Protein AF-S4PP13-F1 (afdb_monomer_lite)

Structure (mmCIF, N/CA/C/O backbone):
data_AF-S4PP13-F1
#
_entry.id   AF-S4PP13-F1
#
loop_
_atom_site.group_PDB
_atom_site.id
_atom_site.type_symbol
_atom_site.label_atom_id
_atom_site.label_alt_id
_atom_site.label_comp_id
_atom_site.label_asym_id
_atom_site.label_entity_id
_atom_site.label_seq_id
_atom_site.pdbx_PDB_ins_code
_atom_site.Cartn_x
_atom_site.Cartn_y
_atom_site.Cartn_z
_atom_site.occupancy
_atom_site.B_iso_or_equiv
_atom_site.auth_seq_id
_atom_site.auth_comp_id
_atom_site.auth_asym_id
_atom_site.auth_atom_id
_atom_site.pdbx_PDB_model_num
ATOM 1 N N . MET A 1 1 ? 8.101 -15.921 19.104 1.00 46.97 1 MET A N 1
ATOM 2 C CA . MET A 1 1 ? 8.905 -14.712 18.829 1.00 46.97 1 MET A CA 1
ATOM 3 C C . MET A 1 1 ? 9.576 -14.937 17.486 1.00 46.97 1 MET A C 1
ATOM 5 O O . MET A 1 1 ? 10.745 -15.265 17.447 1.00 46.97 1 MET A O 1
ATOM 9 N N . GLU A 1 2 ? 8.808 -14.880 16.400 1.00 47.16 2 GLU A N 1
ATOM 10 C CA . GLU A 1 2 ? 9.279 -15.166 15.038 1.00 47.16 2 GLU A CA 1
ATOM 11 C C . GLU A 1 2 ? 8.387 -14.341 14.111 1.00 47.16 2 GLU A C 1
ATOM 13 O O . GLU A 1 2 ? 7.243 -14.697 13.860 1.00 47.16 2 GLU A O 1
ATOM 18 N N . GLY A 1 3 ? 8.828 -13.141 13.754 1.00 51.03 3 GLY A N 1
ATOM 19 C CA . GLY A 1 3 ? 7.982 -12.200 13.013 1.00 51.03 3 GLY A CA 1
ATOM 20 C C . GLY A 1 3 ? 8.687 -10.914 12.611 1.00 51.03 3 GLY A C 1
ATOM 21 O O . GLY A 1 3 ? 8.034 -9.969 12.181 1.00 51.03 3 GLY A O 1
ATOM 22 N N . ALA A 1 4 ? 10.013 -10.859 12.750 1.00 54.75 4 ALA A N 1
ATOM 23 C CA . ALA A 1 4 ? 10.770 -9.885 11.992 1.00 54.75 4 ALA A CA 1
ATOM 24 C C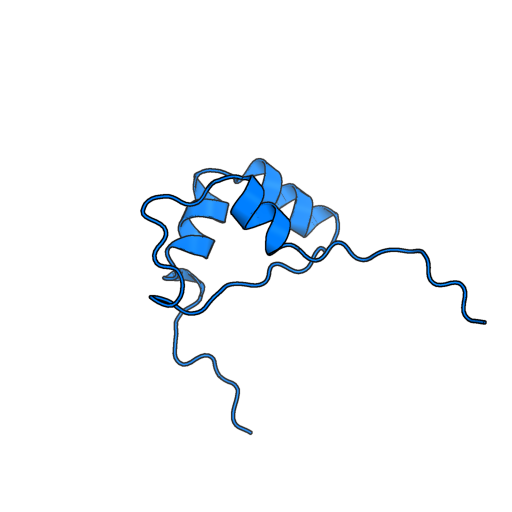 . ALA A 1 4 ? 10.645 -10.319 10.530 1.00 54.75 4 ALA A C 1
ATOM 26 O O . ALA A 1 4 ? 11.049 -11.429 10.186 1.00 54.75 4 ALA A O 1
ATOM 27 N N . TYR A 1 5 ? 10.028 -9.482 9.695 1.00 58.88 5 TYR A N 1
ATOM 28 C CA . TYR A 1 5 ? 10.234 -9.591 8.259 1.00 58.88 5 TYR A CA 1
ATOM 29 C C . TYR A 1 5 ? 11.752 -9.646 8.048 1.00 58.88 5 TYR A C 1
ATOM 31 O O . TYR A 1 5 ? 12.456 -8.725 8.453 1.00 58.88 5 TYR A O 1
ATOM 39 N N . ASP A 1 6 ? 12.250 -10.726 7.446 1.00 65.81 6 ASP A N 1
ATOM 40 C CA . ASP A 1 6 ? 13.669 -10.879 7.073 1.00 65.81 6 ASP A CA 1
ATOM 41 C C . ASP A 1 6 ? 14.083 -9.854 5.993 1.00 65.81 6 ASP A C 1
ATOM 43 O O . ASP A 1 6 ? 15.233 -9.749 5.589 1.00 65.81 6 ASP A O 1
ATOM 47 N N . GLU A 1 7 ? 13.115 -9.065 5.527 1.00 70.00 7 GLU A N 1
ATOM 48 C CA . GLU A 1 7 ? 13.231 -8.103 4.452 1.00 70.00 7 GLU A CA 1
ATOM 49 C C . GLU A 1 7 ? 13.012 -6.681 4.961 1.00 70.00 7 GLU A C 1
ATOM 51 O O . GLU A 1 7 ? 12.095 -6.383 5.733 1.00 70.00 7 GLU A O 1
ATOM 56 N N . ILE A 1 8 ? 13.838 -5.771 4.456 1.00 80.00 8 ILE A N 1
ATOM 57 C CA . ILE A 1 8 ? 13.727 -4.349 4.745 1.00 80.00 8 ILE A CA 1
ATOM 58 C C . ILE A 1 8 ? 12.575 -3.789 3.905 1.00 80.00 8 ILE A C 1
ATOM 60 O O . ILE A 1 8 ? 12.682 -3.645 2.689 1.00 80.00 8 ILE A O 1
ATOM 64 N N . ILE A 1 9 ? 11.463 -3.429 4.555 1.00 80.25 9 ILE A N 1
ATOM 65 C CA . ILE A 1 9 ? 10.284 -2.846 3.884 1.00 80.25 9 ILE A CA 1
ATOM 66 C C . ILE A 1 9 ? 10.654 -1.597 3.073 1.00 80.25 9 ILE A C 1
ATOM 68 O O . ILE A 1 9 ? 10.142 -1.394 1.976 1.00 80.25 9 ILE A O 1
ATOM 72 N N . SER A 1 10 ? 11.590 -0.789 3.575 1.00 81.44 10 SER A N 1
ATOM 73 C CA . SER A 1 10 ? 12.104 0.393 2.872 1.00 81.44 10 SER A CA 1
ATOM 74 C C . SER A 1 10 ? 12.849 0.070 1.573 1.00 81.44 10 SER A C 1
ATOM 76 O O . SER A 1 10 ? 12.974 0.957 0.735 1.00 81.44 10 SER A O 1
ATOM 78 N N . GLU A 1 11 ? 13.335 -1.162 1.403 1.00 83.88 11 GLU A N 1
ATOM 79 C CA . GLU A 1 11 ? 13.975 -1.654 0.176 1.00 83.88 11 GLU A CA 1
ATOM 80 C C . GLU A 1 11 ? 12.991 -2.387 -0.744 1.00 83.88 11 GLU A C 1
ATOM 82 O O . GLU A 1 11 ? 13.335 -2.767 -1.863 1.00 83.88 11 GLU A O 1
ATOM 87 N N . ASN A 1 12 ? 11.745 -2.576 -0.304 1.00 85.38 12 ASN A N 1
ATOM 88 C CA . ASN A 1 12 ? 10.756 -3.282 -1.093 1.00 85.38 12 ASN A CA 1
ATOM 89 C C . ASN A 1 12 ? 10.340 -2.430 -2.307 1.00 85.38 12 ASN A C 1
ATOM 91 O O . ASN A 1 12 ? 9.832 -1.319 -2.121 1.00 85.38 12 ASN A O 1
ATOM 95 N N . PRO A 1 13 ? 10.479 -2.938 -3.547 1.00 86.69 13 PRO A N 1
ATOM 96 C CA . PRO A 1 13 ? 10.155 -2.175 -4.750 1.00 86.69 13 PRO A CA 1
ATOM 97 C C . PRO A 1 13 ? 8.686 -1.741 -4.789 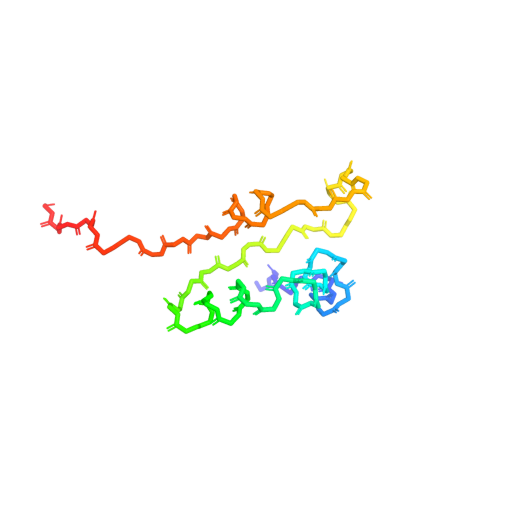1.00 86.69 13 PRO A C 1
ATOM 99 O O . PRO A 1 13 ? 8.390 -0.652 -5.275 1.00 86.69 13 PRO A O 1
ATOM 102 N N . PHE A 1 14 ? 7.774 -2.533 -4.217 1.00 88.00 14 PHE A N 1
ATOM 103 C CA . PHE A 1 14 ? 6.366 -2.166 -4.083 1.00 88.00 14 PHE A CA 1
ATOM 104 C C . PHE A 1 14 ? 6.201 -0.928 -3.194 1.00 88.00 14 PHE A C 1
ATOM 106 O O . PHE A 1 14 ? 5.565 0.048 -3.587 1.00 88.00 14 PHE A O 1
ATOM 113 N N . PHE A 1 15 ? 6.817 -0.935 -2.010 1.00 88.00 15 PHE A N 1
ATOM 114 C CA . PHE A 1 15 ? 6.717 0.177 -1.064 1.00 88.00 15 PHE A CA 1
ATOM 115 C C . PHE A 1 15 ? 7.423 1.436 -1.581 1.00 88.00 15 PHE A C 1
ATOM 117 O O . PHE A 1 15 ? 6.879 2.537 -1.491 1.00 88.00 15 PHE A O 1
ATOM 124 N N . ILE A 1 16 ? 8.608 1.276 -2.177 1.00 88.81 16 ILE A N 1
ATOM 125 C CA . ILE A 1 16 ? 9.359 2.365 -2.810 1.00 88.81 16 ILE A CA 1
ATOM 126 C C . ILE A 1 16 ? 8.5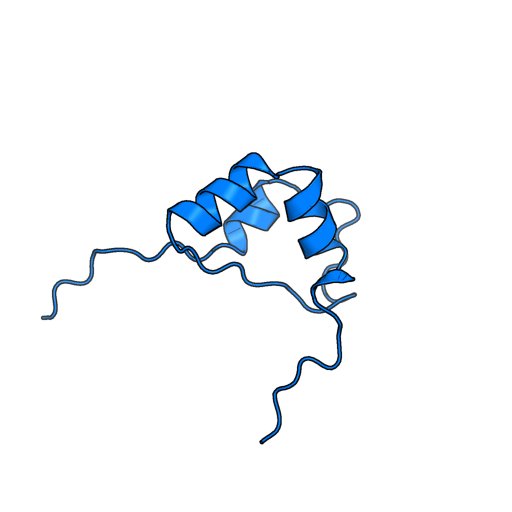24 3.004 -3.920 1.00 88.81 16 ILE A C 1
ATOM 128 O O . ILE A 1 16 ? 8.437 4.231 -3.973 1.00 88.81 16 ILE A O 1
ATOM 132 N N . GLN A 1 17 ? 7.899 2.206 -4.788 1.00 89.31 17 GLN A N 1
ATOM 133 C CA . GLN A 1 17 ? 7.096 2.734 -5.886 1.00 89.31 17 GLN A CA 1
ATOM 134 C C . GLN A 1 17 ? 5.825 3.425 -5.373 1.00 89.31 17 GLN A C 1
ATOM 136 O O . GLN A 1 17 ? 5.541 4.541 -5.801 1.00 89.31 17 GLN A O 1
ATOM 141 N N . LEU A 1 18 ? 5.111 2.844 -4.402 1.00 88.69 18 LEU A N 1
ATOM 142 C CA . LEU A 1 18 ? 3.959 3.495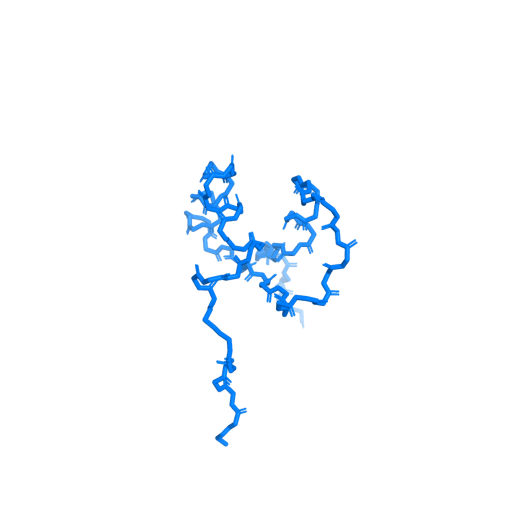 -3.760 1.00 88.69 18 LEU A CA 1
ATOM 143 C C . LEU A 1 18 ? 4.340 4.856 -3.164 1.00 88.69 18 LEU A C 1
ATOM 145 O O . LEU A 1 18 ? 3.638 5.845 -3.356 1.00 88.69 18 LEU A O 1
ATOM 149 N N . LYS A 1 19 ? 5.475 4.917 -2.464 1.00 89.12 19 LYS A N 1
ATOM 150 C CA . LYS A 1 19 ? 5.953 6.139 -1.819 1.00 89.12 19 LYS A CA 1
ATOM 151 C C . LYS A 1 19 ? 6.412 7.201 -2.827 1.00 89.12 19 LYS A C 1
ATOM 153 O O . LYS A 1 19 ? 6.136 8.377 -2.596 1.00 89.12 19 LYS A O 1
ATOM 158 N N . ASN A 1 20 ? 7.115 6.817 -3.896 1.00 90.44 20 ASN A N 1
ATOM 159 C CA . ASN A 1 20 ? 7.696 7.763 -4.860 1.00 90.44 20 ASN A CA 1
ATOM 160 C C . ASN A 1 20 ? 6.726 8.155 -5.984 1.00 90.44 20 ASN A C 1
ATOM 162 O O . ASN A 1 20 ? 6.569 9.339 -6.251 1.00 90.44 20 ASN A O 1
ATOM 166 N N . GLU A 1 21 ? 6.064 7.188 -6.622 1.00 89.62 21 GLU A N 1
ATOM 167 C CA . GLU A 1 21 ? 5.171 7.443 -7.765 1.00 89.62 21 GLU A CA 1
ATOM 168 C C . GLU A 1 21 ? 3.764 7.845 -7.305 1.00 89.62 21 GLU A C 1
ATOM 170 O O . GLU A 1 21 ? 3.114 8.698 -7.905 1.00 89.62 21 GLU A O 1
ATOM 175 N N . TYR A 1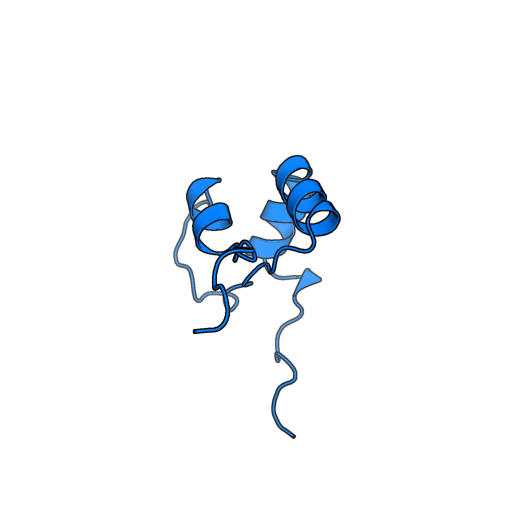 22 ? 3.287 7.251 -6.207 1.00 89.56 22 TYR A N 1
ATOM 176 C CA . TYR A 1 22 ? 1.923 7.430 -5.706 1.00 89.56 22 TYR A CA 1
ATOM 177 C C . TYR A 1 22 ? 1.896 8.115 -4.335 1.00 89.56 22 TYR A C 1
ATOM 179 O O . TYR A 1 22 ? 1.079 7.782 -3.474 1.00 89.56 22 TYR A O 1
ATOM 187 N N . SER A 1 23 ? 2.754 9.122 -4.127 1.00 89.62 23 SER A N 1
ATOM 188 C CA . SER A 1 23 ? 2.874 9.824 -2.841 1.00 89.62 23 SER A CA 1
ATOM 189 C C . SER A 1 23 ? 1.546 10.396 -2.337 1.00 89.62 23 SER A C 1
ATOM 191 O O . SER A 1 23 ? 1.305 10.392 -1.135 1.00 89.62 23 SER A O 1
ATOM 193 N N . ASN A 1 24 ? 0.660 10.842 -3.237 1.00 90.38 24 ASN A N 1
ATOM 194 C CA . ASN A 1 24 ? -0.685 11.308 -2.879 1.00 90.38 24 ASN A CA 1
ATOM 195 C C . ASN A 1 24 ? -1.521 10.202 -2.221 1.00 90.38 24 ASN A C 1
ATOM 197 O O . ASN A 1 24 ? -2.121 10.432 -1.174 1.00 90.38 24 ASN A O 1
ATOM 201 N N . LEU A 1 25 ? -1.520 8.996 -2.800 1.00 88.31 25 LEU A N 1
ATOM 202 C CA . LEU A 1 25 ? -2.203 7.835 -2.228 1.00 88.31 25 LEU A CA 1
ATOM 203 C C . LEU A 1 25 ? -1.555 7.445 -0.899 1.00 88.31 25 LEU A C 1
ATOM 205 O O . LEU A 1 25 ? -2.253 7.248 0.085 1.00 88.31 25 LEU A O 1
ATOM 209 N N . PHE A 1 26 ? -0.223 7.406 -0.843 1.00 90.19 26 PHE A N 1
ATOM 210 C CA . PHE A 1 26 ? 0.508 7.081 0.380 1.00 90.19 26 PHE A CA 1
ATOM 211 C C . PHE A 1 26 ? 0.189 8.049 1.531 1.00 90.19 26 PHE A C 1
ATOM 213 O O . PHE A 1 26 ? -0.095 7.619 2.648 1.00 90.19 26 PHE A O 1
ATOM 220 N N . GLN A 1 27 ? 0.189 9.357 1.261 1.00 91.19 27 GLN A N 1
ATOM 221 C CA . GLN A 1 27 ? -0.204 10.375 2.236 1.00 91.19 27 GLN A CA 1
ATOM 222 C C . GLN A 1 27 ? -1.668 10.230 2.647 1.00 91.19 27 GLN A C 1
ATOM 224 O O . GLN A 1 27 ? -1.973 10.365 3.828 1.00 91.19 27 GLN A O 1
ATOM 229 N N . HIS A 1 28 ? -2.559 9.915 1.705 1.00 90.56 28 HIS A N 1
ATOM 230 C CA . HIS A 1 28 ? -3.964 9.667 2.005 1.00 90.56 28 HIS A CA 1
ATOM 231 C C . HIS A 1 28 ? -4.137 8.462 2.937 1.00 90.56 28 HIS A C 1
ATOM 233 O O . HIS A 1 28 ? -4.808 8.582 3.959 1.00 90.56 28 HIS A O 1
ATOM 239 N N . CYS A 1 29 ? -3.456 7.346 2.656 1.00 88.94 29 CYS A N 1
ATOM 240 C CA . CYS A 1 29 ? -3.449 6.173 3.526 1.00 88.94 29 CYS A CA 1
ATOM 241 C C . CYS A 1 29 ? -2.984 6.530 4.944 1.00 88.94 29 CYS A C 1
ATOM 243 O O . CYS A 1 29 ? -3.617 6.124 5.910 1.00 88.94 29 CYS A O 1
ATOM 245 N N . ILE A 1 30 ? -1.918 7.326 5.087 1.00 88.69 30 ILE A N 1
ATOM 246 C CA . ILE A 1 30 ? -1.433 7.767 6.406 1.00 88.69 30 ILE A CA 1
ATOM 247 C C . ILE A 1 30 ? -2.463 8.664 7.100 1.00 88.69 30 ILE A C 1
ATOM 249 O O . ILE A 1 30 ? -2.773 8.449 8.269 1.00 88.69 30 ILE A O 1
ATOM 253 N N . ALA A 1 31 ? -3.001 9.659 6.390 1.00 90.94 31 ALA A N 1
ATOM 254 C CA . ALA A 1 31 ? -3.953 10.622 6.939 1.00 90.94 31 ALA A CA 1
ATOM 255 C C . ALA A 1 31 ? -5.249 9.956 7.418 1.00 90.94 31 ALA A C 1
ATOM 257 O O . ALA A 1 31 ? -5.849 10.409 8.388 1.00 90.94 31 ALA A O 1
ATOM 258 N N . GLN A 1 32 ? -5.672 8.892 6.739 1.00 86.62 32 GLN A N 1
ATOM 259 C CA . GLN A 1 32 ? -6.867 8.124 7.077 1.00 86.62 32 GLN A CA 1
ATOM 260 C C . GLN A 1 32 ? -6.569 6.895 7.953 1.00 86.62 32 GLN A C 1
ATOM 262 O O . GLN A 1 32 ? -7.469 6.111 8.240 1.00 86.62 32 GLN A O 1
ATOM 267 N N . SER A 1 33 ? -5.316 6.710 8.386 1.00 85.88 33 SER A N 1
ATOM 268 C CA . SER A 1 33 ? -4.877 5.555 9.178 1.00 85.88 33 SER A CA 1
ATOM 269 C C . SER A 1 33 ? -5.179 4.192 8.523 1.00 85.88 33 SER A C 1
ATOM 271 O O . SER A 1 33 ? -5.524 3.221 9.199 1.00 85.88 33 SER A O 1
ATOM 273 N N . TRP A 1 34 ? -5.052 4.109 7.200 1.00 88.50 34 TRP A N 1
ATOM 274 C CA . TRP A 1 34 ? -5.240 2.880 6.429 1.00 88.50 34 TRP A CA 1
ATOM 275 C C . TRP A 1 34 ? -4.038 1.945 6.549 1.00 88.50 34 TRP A C 1
ATOM 277 O O . TRP A 1 34 ? -2.893 2.380 6.695 1.00 88.50 34 TRP A O 1
ATOM 287 N N . ILE A 1 35 ? -4.290 0.642 6.434 1.00 86.94 35 ILE A N 1
ATOM 288 C CA . ILE A 1 35 ? -3.245 -0.380 6.523 1.00 86.94 35 ILE A CA 1
ATOM 289 C C . ILE A 1 35 ? -2.773 -0.724 5.110 1.00 86.94 35 ILE A C 1
ATOM 291 O O . ILE A 1 35 ? -3.569 -1.091 4.252 1.00 86.94 35 ILE A O 1
ATOM 295 N N . ILE A 1 36 ? -1.466 -0.631 4.865 1.00 88.38 36 ILE A N 1
ATOM 296 C CA . ILE A 1 36 ? -0.854 -0.985 3.579 1.00 88.38 36 ILE A CA 1
ATOM 297 C C . ILE A 1 36 ? -0.193 -2.357 3.721 1.00 88.38 36 ILE A C 1
ATOM 299 O O . ILE A 1 36 ? 0.817 -2.502 4.414 1.00 88.38 36 ILE A O 1
ATOM 303 N N . CYS A 1 37 ? -0.734 -3.366 3.047 1.00 87.50 37 CYS A N 1
ATOM 304 C CA . CYS A 1 37 ? -0.163 -4.705 3.024 1.00 87.50 37 CYS A CA 1
ATOM 305 C C . CYS A 1 37 ? 0.983 -4.766 2.015 1.00 87.50 37 CYS A C 1
ATOM 307 O O . CYS A 1 37 ? 0.757 -4.879 0.811 1.00 87.50 37 CYS A O 1
ATOM 309 N N . VAL A 1 38 ? 2.222 -4.713 2.506 1.00 85.88 38 VAL A N 1
ATOM 310 C CA . VAL A 1 38 ? 3.401 -4.834 1.646 1.00 85.88 38 VAL A CA 1
ATOM 311 C C . VAL A 1 38 ? 3.688 -6.319 1.368 1.00 85.88 38 VAL A C 1
ATOM 313 O O . VAL A 1 38 ? 3.972 -7.081 2.296 1.00 85.88 38 VAL A O 1
ATOM 316 N N . PRO A 1 39 ? 3.612 -6.750 0.103 1.00 84.88 39 PRO A N 1
ATOM 317 C CA . PRO A 1 39 ? 3.894 -8.118 -0.310 1.00 84.88 39 PRO A CA 1
ATOM 318 C C . PRO A 1 39 ? 5.394 -8.417 -0.222 1.00 84.88 39 PRO A C 1
ATOM 320 O O . PRO A 1 39 ? 6.231 -7.522 -0.344 1.00 84.88 39 PRO A O 1
ATOM 323 N N . ARG A 1 40 ? 5.744 -9.694 -0.052 1.00 81.75 40 ARG A N 1
ATOM 324 C CA . ARG A 1 40 ? 7.139 -10.150 0.025 1.00 81.75 40 ARG A CA 1
ATOM 325 C C . ARG A 1 40 ? 7.915 -9.821 -1.261 1.00 81.75 40 ARG A C 1
ATOM 327 O O . ARG A 1 40 ? 7.361 -9.951 -2.360 1.00 81.75 40 ARG A O 1
ATOM 334 N N . ILE A 1 41 ? 9.184 -9.424 -1.147 1.00 79.19 41 ILE A N 1
ATOM 335 C CA . ILE A 1 41 ? 10.053 -9.122 -2.293 1.00 79.19 41 ILE A CA 1
ATOM 336 C C . ILE A 1 41 ? 10.150 -10.372 -3.178 1.00 79.19 41 ILE A C 1
ATOM 338 O O . ILE A 1 41 ? 10.370 -11.484 -2.705 1.00 79.19 41 ILE A O 1
ATOM 342 N N . GLY A 1 42 ? 9.919 -10.199 -4.482 1.00 74.00 42 GLY A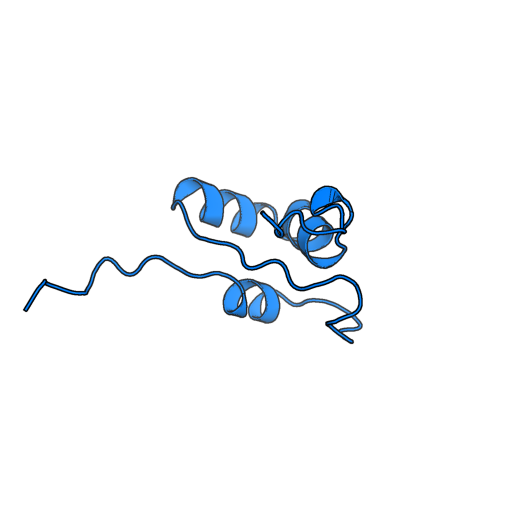 N 1
ATOM 343 C CA . GLY A 1 42 ? 9.909 -11.298 -5.453 1.00 74.00 42 GLY A CA 1
ATOM 344 C C . GLY A 1 42 ? 8.634 -12.152 -5.468 1.00 74.00 42 GLY A C 1
ATOM 345 O O . GLY A 1 42 ? 8.499 -13.005 -6.342 1.00 74.00 42 GLY A O 1
ATOM 346 N N . SER A 1 43 ? 7.669 -11.918 -4.568 1.00 76.00 43 SER A N 1
ATOM 347 C CA . SER A 1 43 ? 6.388 -12.642 -4.584 1.00 76.00 43 SER A CA 1
ATOM 348 C C . SER A 1 43 ? 5.430 -12.143 -5.666 1.00 76.00 43 SER A C 1
ATOM 350 O O . SER A 1 43 ? 4.559 -12.893 -6.103 1.00 76.00 43 SER A O 1
ATOM 352 N N . LEU A 1 44 ? 5.568 -10.890 -6.102 1.00 73.81 44 LEU A N 1
ATOM 353 C CA . LEU A 1 44 ? 4.811 -10.349 -7.227 1.00 73.81 44 LEU A CA 1
ATOM 354 C C . LEU A 1 44 ? 5.679 -10.341 -8.477 1.00 73.81 44 LEU A C 1
ATOM 356 O O . LEU A 1 44 ? 6.628 -9.569 -8.582 1.00 73.81 44 LEU A O 1
ATOM 360 N N . ASN A 1 45 ? 5.293 -11.147 -9.464 1.00 66.50 45 ASN A N 1
ATOM 361 C CA . ASN A 1 45 ? 5.843 -11.106 -10.820 1.00 66.50 45 ASN A CA 1
ATOM 362 C C . ASN A 1 45 ? 5.165 -10.008 -11.660 1.00 66.50 45 ASN A C 1
ATOM 364 O O . ASN A 1 45 ? 4.752 -10.238 -12.795 1.00 66.50 45 ASN A O 1
ATOM 368 N N . ALA A 1 46 ? 4.997 -8.813 -11.094 1.00 66.38 46 ALA A N 1
ATOM 369 C CA . ALA A 1 46 ? 4.462 -7.676 -11.830 1.00 66.38 46 ALA A CA 1
ATOM 370 C C . ALA A 1 46 ? 5.623 -6.887 -12.442 1.00 66.38 46 ALA A C 1
ATOM 372 O O . ALA A 1 46 ? 6.518 -6.426 -11.740 1.00 66.38 46 ALA A O 1
ATOM 373 N N . ARG A 1 47 ? 5.608 -6.720 -13.769 1.00 68.12 47 ARG A N 1
ATOM 374 C CA . ARG A 1 47 ? 6.621 -5.929 -14.491 1.00 68.12 47 ARG A CA 1
ATOM 375 C C . ARG A 1 47 ? 6.520 -4.428 -14.179 1.00 68.12 47 ARG A C 1
ATOM 377 O O . ARG A 1 47 ? 7.497 -3.709 -14.339 1.00 68.12 47 ARG A O 1
ATOM 384 N N . ALA A 1 48 ? 5.338 -3.986 -13.750 1.00 75.25 48 ALA A N 1
ATOM 385 C CA . ALA A 1 48 ? 5.047 -2.664 -13.212 1.00 75.25 48 ALA A CA 1
ATOM 386 C C . ALA A 1 48 ? 3.822 -2.764 -12.289 1.00 75.25 48 ALA A C 1
ATOM 388 O O . ALA A 1 48 ? 2.839 -3.420 -12.643 1.00 75.25 48 ALA A O 1
ATOM 389 N N . PHE A 1 49 ? 3.869 -2.116 -11.125 1.00 81.75 49 PHE A N 1
ATOM 390 C CA . PHE A 1 49 ? 2.706 -1.993 -10.246 1.00 81.75 49 PHE A CA 1
ATOM 391 C C . PHE A 1 49 ? 1.814 -0.840 -10.714 1.00 81.75 49 PHE A C 1
ATOM 393 O O . PHE A 1 49 ? 2.297 0.262 -10.972 1.00 81.75 49 PHE A O 1
ATOM 400 N N . THR A 1 50 ? 0.512 -1.094 -10.828 1.00 86.25 50 THR A N 1
ATOM 401 C CA . THR A 1 50 ? -0.495 -0.066 -11.139 1.00 86.25 50 THR A CA 1
ATOM 402 C C . THR A 1 50 ? -1.188 0.400 -9.863 1.00 86.25 50 THR A C 1
ATOM 404 O O . THR A 1 50 ? -1.163 -0.292 -8.845 1.00 86.25 50 THR A O 1
ATOM 407 N N . ILE A 1 51 ? -1.859 1.554 -9.918 1.00 84.56 51 ILE A N 1
ATOM 408 C CA . ILE A 1 51 ? -2.639 2.080 -8.787 1.00 84.56 51 ILE A CA 1
ATOM 409 C C . ILE A 1 51 ? -3.673 1.080 -8.250 1.00 84.56 51 ILE A C 1
ATOM 411 O O . ILE A 1 51 ? -3.885 1.007 -7.045 1.00 84.56 51 ILE A O 1
ATOM 415 N N . GLU A 1 52 ? -4.264 0.264 -9.122 1.00 86.00 52 GLU A N 1
ATOM 416 C CA . GLU A 1 52 ? -5.225 -0.775 -8.743 1.00 86.00 52 GLU A CA 1
ATOM 417 C C . GLU A 1 52 ? -4.577 -1.881 -7.909 1.00 86.00 52 GLU A C 1
ATOM 419 O O . GLU A 1 52 ? -5.169 -2.323 -6.928 1.00 86.00 52 GLU A O 1
ATOM 424 N N . HIS A 1 53 ? -3.339 -2.276 -8.233 1.00 85.62 53 HIS A N 1
ATOM 425 C CA . HIS A 1 53 ? -2.588 -3.215 -7.398 1.00 85.62 53 HIS A CA 1
ATOM 426 C C . HIS A 1 53 ? -2.352 -2.623 -6.011 1.00 85.62 53 HIS A C 1
ATOM 428 O O . HIS A 1 53 ? -2.589 -3.295 -5.014 1.00 85.62 53 HIS A O 1
ATOM 434 N N . PHE A 1 54 ? -1.935 -1.357 -5.928 1.00 87.44 54 PHE A N 1
ATOM 435 C CA . PHE A 1 54 ? -1.753 -0.699 -4.635 1.00 87.44 54 PHE A CA 1
ATOM 436 C C . PHE A 1 54 ? -3.056 -0.644 -3.841 1.00 87.44 54 PHE A C 1
ATOM 438 O O . PHE A 1 54 ? -3.064 -1.029 -2.679 1.00 87.44 54 PHE A O 1
ATOM 445 N N . CYS A 1 55 ? -4.157 -0.246 -4.477 1.00 85.69 55 CYS A N 1
ATOM 446 C CA . CYS A 1 55 ? -5.472 -0.178 -3.847 1.00 85.69 55 CYS A CA 1
ATOM 447 C C . CYS A 1 55 ? -5.936 -1.550 -3.329 1.00 85.69 55 CYS A C 1
ATOM 449 O O . CYS A 1 55 ? -6.399 -1.649 -2.199 1.00 85.69 55 CYS A O 1
ATOM 451 N N . ALA A 1 56 ? -5.720 -2.626 -4.093 1.00 87.31 56 ALA A N 1
ATOM 452 C CA . ALA A 1 56 ? -6.045 -3.990 -3.666 1.00 87.31 56 ALA A CA 1
ATOM 453 C C . ALA A 1 56 ? -5.240 -4.461 -2.436 1.00 87.31 56 ALA A C 1
ATOM 455 O O . ALA A 1 56 ? -5.672 -5.363 -1.722 1.00 87.31 56 ALA A O 1
ATOM 456 N N . HIS A 1 57 ? -4.078 -3.854 -2.184 1.00 87.75 57 HIS A N 1
ATOM 457 C CA . HIS A 1 57 ? -3.234 -4.111 -1.015 1.00 87.75 57 HIS A CA 1
ATOM 458 C C . HIS A 1 57 ? -3.470 -3.122 0.137 1.00 87.75 57 HIS A C 1
ATOM 460 O O . HIS A 1 57 ? -2.833 -3.244 1.184 1.00 87.75 57 HIS A O 1
ATOM 466 N N . VAL A 1 58 ? -4.351 -2.138 -0.030 1.00 88.94 58 VAL A N 1
ATOM 467 C CA . VAL A 1 58 ? -4.701 -1.175 1.013 1.00 88.94 58 VAL A CA 1
ATOM 468 C C . VAL A 1 58 ? -5.992 -1.625 1.682 1.00 88.94 58 VAL A C 1
ATOM 470 O O . VAL A 1 58 ? -7.051 -1.680 1.063 1.00 88.94 58 VAL A O 1
ATOM 473 N N . LEU A 1 59 ? -5.907 -1.929 2.972 1.00 86.44 59 LEU A N 1
ATOM 474 C CA . LEU A 1 59 ? -7.068 -2.197 3.802 1.00 86.44 59 LEU A CA 1
ATOM 475 C C . LEU A 1 59 ? -7.570 -0.869 4.362 1.00 86.44 59 LEU A C 1
ATOM 477 O O . LEU A 1 59 ? -6.949 -0.253 5.235 1.00 86.44 59 LEU A O 1
ATOM 481 N N . VAL A 1 60 ? -8.707 -0.442 3.828 1.00 84.50 60 VAL A N 1
ATOM 482 C CA . VAL A 1 60 ? -9.463 0.693 4.343 1.00 84.50 60 VAL A CA 1
ATOM 483 C C . VAL A 1 60 ? -10.233 0.206 5.576 1.00 84.50 60 VAL A C 1
ATOM 485 O O . VAL A 1 60 ? -11.033 -0.726 5.448 1.00 84.50 60 VAL A O 1
ATOM 488 N N . PRO A 1 61 ? -10.002 0.781 6.771 1.00 73.12 61 PRO A N 1
ATOM 489 C CA . PRO A 1 61 ? -10.828 0.497 7.930 1.00 73.12 61 PRO A CA 1
ATOM 490 C C . PRO A 1 61 ? -12.256 0.922 7.586 1.00 73.12 61 PRO A C 1
ATOM 492 O O . PRO A 1 61 ? -12.520 2.092 7.321 1.00 73.12 61 PRO A O 1
ATOM 495 N N . SER A 1 62 ? -13.162 -0.048 7.515 1.00 67.69 62 SER A N 1
ATOM 496 C CA . SER A 1 62 ? -14.588 0.235 7.391 1.00 67.69 62 SER A CA 1
ATOM 497 C C . SER A 1 62 ? -15.122 0.536 8.785 1.00 67.69 62 SER A C 1
ATOM 499 O O . SER A 1 62 ? -14.968 -0.281 9.688 1.00 67.69 62 SER A O 1
ATOM 501 N N . ASP A 1 63 ? -15.736 1.704 8.952 1.00 61.00 63 ASP A N 1
ATOM 502 C CA . ASP A 1 63 ? -16.414 2.130 10.188 1.00 61.00 63 ASP A CA 1
ATOM 503 C C . ASP A 1 63 ? -17.726 1.346 10.439 1.00 61.00 63 ASP A C 1
ATOM 505 O O . ASP A 1 63 ? -18.405 1.535 11.439 1.00 61.00 63 ASP A O 1
ATOM 509 N N . GLU A 1 64 ? -18.096 0.430 9.541 1.00 60.28 64 GLU A N 1
ATOM 510 C CA . GLU A 1 64 ? -19.381 -0.270 9.546 1.00 60.28 64 GLU A CA 1
ATOM 511 C C . GLU A 1 64 ? -19.261 -1.777 9.813 1.00 60.28 64 GLU A C 1
ATOM 513 O O . GLU A 1 64 ? -19.540 -2.625 8.970 1.00 60.28 64 GLU A O 1
ATOM 518 N N . LEU A 1 65 ? -18.956 -2.129 11.055 1.00 58.00 65 LEU A N 1
ATOM 519 C CA . LEU A 1 65 ? -19.750 -3.174 11.691 1.00 58.00 65 LEU A CA 1
ATOM 520 C C . LEU A 1 65 ? -20.348 -2.559 12.956 1.00 58.00 65 LEU A C 1
ATOM 522 O O . LEU A 1 65 ? -19.629 -2.439 13.947 1.00 58.00 65 LEU A O 1
ATOM 526 N N . PRO A 1 66 ? -21.632 -2.142 12.959 1.00 53.59 66 PRO A N 1
ATOM 527 C CA . PRO A 1 66 ? -22.333 -2.022 14.227 1.00 53.59 66 PRO A CA 1
ATOM 528 C C . PRO A 1 66 ? -22.212 -3.376 14.932 1.00 53.59 66 PRO A C 1
ATOM 530 O O . PRO A 1 66 ? -22.517 -4.414 14.343 1.00 53.59 66 PRO A O 1
ATOM 533 N N . GLU A 1 67 ? -21.710 -3.367 16.162 1.00 54.12 67 GLU A N 1
ATOM 534 C CA . GLU A 1 67 ? -21.706 -4.535 17.036 1.00 54.12 67 GLU A CA 1
ATOM 535 C C . GLU A 1 67 ? -23.155 -5.053 17.132 1.00 54.12 67 GLU A C 1
ATOM 537 O O . GLU A 1 67 ? -24.024 -4.358 17.661 1.00 54.12 67 GLU A O 1
ATOM 542 N N . THR A 1 68 ? -23.442 -6.227 16.557 1.00 51.28 68 THR A N 1
ATOM 543 C CA . THR A 1 68 ? -24.720 -6.939 16.748 1.00 51.28 68 THR A CA 1
ATOM 544 C C . THR A 1 68 ? -24.556 -8.049 17.762 1.00 51.28 68 THR A C 1
ATOM 546 O O . THR A 1 68 ? -23.598 -8.837 17.576 1.00 51.28 68 THR A O 1
#

Sequence (68 aa):
MEGAYDEIISENPFFIQLKNEYSNLFQHCIAQSWIICVPRIGSLNARAFTIEHFCAHVLVPSDELPET

Organism: NCBI:txid116150

Foldseek 3Di:
DDDDPPDDLCPAPVNVCCCPVVVVVVVVCVVQVKDAQRDDRPPDPDPDDDPVNRVVRIHRDDPDDPDD

Radius of gyration: 13.84 Å; chains: 1; bounding box: 39×26×33 Å

pLDDT: mean 78.96, std 12.8, range [46.97, 91.19]

Secondary structure (DSSP, 8-state):
-----SS-GGG-HHHHHHHHH-HHHHHHHHHTT-EE-PPPTTT---SS--HHHHHHTEE---S-----